Protein AF-A0A0F2LNP7-F1 (afdb_monomer_lite)

Organism: NCBI:txid1326980

Foldseek 3Di:
DDDKDKAFWDDDPNDTDAPLNVLVVVVVVCVVPVPPPADQQFKKWKWAPPPDPPTAIAIDGSVVSNVPPDDGDDDDMMMMRGDPDDDPVVVVVNVVHD

InterPro domains:
  IPR004551 Diphthine synthase [PTHR10882] (13-97)
  IPR014776 Tetrapyrrole methylase, subdomain 2 [G3DSA:3.30.950.10] (1-98)
  IPR035996 Tetrapyrrole methylase superfamily [SSF53790] (2-95)

Structure (mmCIF, N/CA/C/O backbone):
data_AF-A0A0F2LNP7-F1
#
_entry.id   AF-A0A0F2LNP7-F1
#
loop_
_atom_site.group_PDB
_atom_site.id
_atom_site.type_symbol
_atom_site.label_atom_id
_atom_site.label_alt_id
_atom_site.label_comp_id
_atom_site.label_asym_id
_atom_site.label_entity_id
_atom_site.label_seq_id
_atom_site.pdbx_PDB_ins_code
_atom_site.Cartn_x
_atom_site.Cartn_y
_atom_site.Cartn_z
_atom_site.occupancy
_atom_site.B_iso_or_equiv
_atom_site.auth_seq_id
_atom_site.auth_comp_id
_atom_site.auth_asym_id
_ato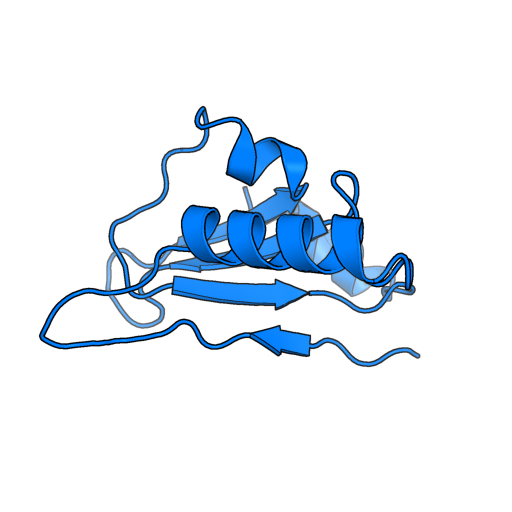m_site.auth_atom_id
_atom_site.pdbx_PDB_model_num
ATOM 1 N N . HIS A 1 1 ? 14.171 -11.614 -12.557 1.00 63.12 1 HIS A N 1
ATOM 2 C CA . HIS A 1 1 ? 12.914 -10.990 -12.101 1.00 63.12 1 HIS A CA 1
ATOM 3 C C . HIS A 1 1 ? 12.925 -10.969 -10.583 1.00 63.12 1 HIS A C 1
ATOM 5 O O . HIS A 1 1 ? 13.350 -11.958 -9.997 1.00 63.12 1 HIS A O 1
ATOM 11 N N . GLY A 1 2 ? 12.608 -9.833 -9.961 1.00 85.38 2 GLY A N 1
ATOM 12 C CA . GLY A 1 2 ? 12.407 -9.796 -8.509 1.00 85.38 2 GLY A CA 1
ATOM 13 C C . GLY A 1 2 ? 11.024 -10.347 -8.161 1.00 85.38 2 GLY A C 1
ATOM 14 O O . GLY A 1 2 ? 10.204 -10.535 -9.056 1.00 85.38 2 GLY A O 1
ATOM 15 N N . LEU A 1 3 ? 10.774 -10.613 -6.882 1.00 93.56 3 LEU A N 1
ATOM 16 C CA . LEU A 1 3 ? 9.457 -11.028 -6.399 1.00 93.56 3 LEU A CA 1
ATOM 17 C C . LEU A 1 3 ? 8.716 -9.817 -5.835 1.00 93.56 3 LEU A C 1
ATOM 19 O O . LEU A 1 3 ? 9.325 -8.967 -5.186 1.00 93.56 3 LEU A O 1
ATOM 23 N N . HIS A 1 4 ? 7.413 -9.749 -6.090 1.00 95.50 4 HIS A N 1
ATOM 24 C CA . HIS A 1 4 ? 6.536 -8.796 -5.418 1.00 95.50 4 HIS A CA 1
ATOM 25 C C . HIS A 1 4 ? 6.234 -9.300 -4.009 1.00 95.50 4 HIS A C 1
ATOM 27 O O . HIS A 1 4 ? 6.171 -10.508 -3.768 1.00 95.50 4 HIS A O 1
ATOM 33 N N . THR A 1 5 ? 5.994 -8.368 -3.097 1.00 96.75 5 THR A N 1
ATOM 34 C CA . THR A 1 5 ? 5.664 -8.676 -1.708 1.00 96.75 5 THR A CA 1
ATOM 35 C C . THR A 1 5 ? 4.238 -8.243 -1.427 1.00 96.75 5 THR A C 1
ATOM 37 O O . THR A 1 5 ? 3.904 -7.071 -1.588 1.00 96.75 5 THR A O 1
ATOM 40 N N . ILE A 1 6 ? 3.403 -9.179 -0.979 1.00 97.62 6 ILE A N 1
ATOM 41 C CA . ILE A 1 6 ? 2.082 -8.876 -0.425 1.00 97.62 6 ILE A CA 1
ATOM 42 C C . ILE A 1 6 ? 2.244 -8.637 1.074 1.00 97.62 6 ILE A C 1
ATOM 44 O O . ILE A 1 6 ? 2.830 -9.455 1.782 1.00 97.62 6 ILE A O 1
ATOM 48 N N . VAL A 1 7 ? 1.711 -7.518 1.551 1.00 97.38 7 VAL A N 1
ATOM 49 C CA . VAL A 1 7 ? 1.713 -7.117 2.955 1.00 97.38 7 VAL A CA 1
ATOM 50 C C . VAL A 1 7 ? 0.271 -7.115 3.450 1.00 97.38 7 VAL A C 1
ATOM 52 O O . VAL A 1 7 ? -0.534 -6.257 3.079 1.00 97.38 7 VAL A O 1
ATOM 55 N N . TYR A 1 8 ? -0.050 -8.098 4.289 1.00 96.81 8 TYR A N 1
ATOM 56 C CA . TYR A 1 8 ? -1.304 -8.129 5.035 1.00 96.81 8 TYR A CA 1
ATOM 57 C C . TYR A 1 8 ? -1.223 -7.171 6.221 1.00 96.81 8 TYR A C 1
ATOM 59 O O . TYR A 1 8 ? -0.189 -7.094 6.889 1.00 96.81 8 TYR A O 1
ATOM 67 N N . LEU A 1 9 ? -2.305 -6.431 6.459 1.00 96.81 9 LEU A N 1
ATOM 68 C CA . LEU A 1 9 ? -2.374 -5.426 7.516 1.00 96.81 9 LEU A CA 1
ATOM 69 C C . LEU A 1 9 ? -3.074 -5.982 8.756 1.00 96.81 9 LEU A C 1
ATOM 71 O O . LEU A 1 9 ? -3.925 -6.866 8.658 1.00 96.81 9 LEU A O 1
ATOM 75 N N . ASP A 1 10 ? -2.678 -5.472 9.920 1.00 93.62 10 ASP A N 1
ATOM 76 C CA . ASP A 1 10 ? -3.116 -6.005 11.208 1.00 93.62 10 ASP A CA 1
ATOM 77 C C . ASP A 1 10 ? -4.607 -5.748 11.475 1.00 93.62 10 ASP A C 1
ATOM 79 O O . ASP A 1 10 ? -5.175 -4.721 11.084 1.00 93.62 10 ASP A O 1
ATOM 83 N N . VAL A 1 11 ? -5.226 -6.684 12.192 1.00 92.38 11 VAL A N 1
ATOM 84 C CA . VAL A 1 11 ? -6.621 -6.619 12.627 1.00 92.38 11 VAL A CA 1
ATOM 85 C C . VAL A 1 11 ? -6.673 -6.997 14.096 1.00 92.38 11 VAL A C 1
ATOM 87 O O . VAL A 1 11 ? -6.391 -8.135 14.469 1.00 92.38 11 VAL A O 1
ATOM 90 N N . LYS A 1 12 ? -7.070 -6.048 14.944 1.00 91.69 12 LYS A N 1
ATOM 91 C CA . LYS A 1 12 ? -7.090 -6.235 16.393 1.00 91.69 12 LYS A CA 1
ATOM 92 C C . LYS A 1 12 ? -8.336 -5.634 17.021 1.00 91.69 12 LYS A C 1
ATOM 94 O O . LYS A 1 12 ? -8.560 -4.432 16.924 1.00 91.69 12 LYS A O 1
ATOM 99 N N . ASP A 1 13 ? -9.118 -6.462 17.712 1.00 89.81 13 ASP A N 1
ATOM 100 C CA . ASP A 1 13 ? -10.275 -6.042 18.519 1.00 89.81 13 ASP A CA 1
ATOM 101 C C . ASP A 1 13 ? -11.251 -5.113 17.761 1.00 89.81 13 ASP A C 1
ATOM 103 O O . ASP A 1 13 ? -11.713 -4.099 18.284 1.00 89.81 13 ASP A O 1
ATOM 107 N N . GLY A 1 14 ? -11.525 -5.424 16.488 1.00 84.88 14 GLY A N 1
ATOM 108 C CA . GLY A 1 14 ? -12.397 -4.622 15.618 1.00 84.88 14 GLY A CA 1
ATOM 109 C C . GLY A 1 14 ? -11.754 -3.354 15.041 1.00 84.88 14 GLY A C 1
ATOM 110 O O . GLY A 1 14 ? -12.414 -2.620 14.308 1.00 84.88 14 GLY A O 1
ATOM 111 N N . LYS A 1 15 ? -10.474 -3.096 15.331 1.00 89.75 15 LYS A N 1
ATOM 112 C CA . LYS A 1 15 ? -9.662 -2.068 14.673 1.00 89.75 15 LYS A CA 1
ATOM 113 C C . LYS A 1 15 ? -8.856 -2.695 13.546 1.00 89.75 15 LYS A C 1
ATOM 115 O O . LYS A 1 15 ? -8.228 -3.737 13.726 1.00 89.75 15 LYS A O 1
ATOM 120 N N . PHE A 1 16 ? -8.862 -2.031 12.403 1.00 94.94 16 PHE A N 1
ATOM 121 C CA . PHE A 1 16 ? -8.156 -2.456 11.205 1.00 94.94 16 PHE A CA 1
ATOM 122 C C . PHE A 1 16 ? -7.088 -1.423 10.900 1.00 94.94 16 PHE A C 1
ATOM 124 O O . PHE A 1 16 ? -7.399 -0.234 10.852 1.00 94.94 16 PHE A O 1
ATOM 131 N N . MET A 1 17 ? -5.858 -1.881 10.698 1.00 96.31 17 MET A N 1
ATOM 132 C CA . MET A 1 17 ? -4.785 -1.015 10.236 1.00 96.31 17 MET A CA 1
ATOM 133 C C . MET A 1 17 ? -5.068 -0.591 8.794 1.00 96.31 17 MET A C 1
ATOM 135 O O . MET A 1 17 ? -5.293 -1.438 7.923 1.00 96.31 17 MET A O 1
ATOM 139 N N . ASP A 1 18 ? -5.051 0.714 8.539 1.00 96.12 18 ASP A N 1
ATOM 140 C CA . ASP A 1 18 ? -5.148 1.233 7.180 1.00 96.12 18 ASP A CA 1
ATOM 141 C C . ASP A 1 18 ? -3.777 1.250 6.471 1.00 96.12 18 ASP A C 1
ATOM 143 O O . ASP A 1 18 ? -2.715 0.984 7.045 1.00 96.12 18 ASP A O 1
ATOM 147 N N . ALA A 1 19 ? -3.785 1.560 5.175 1.00 97.31 19 ALA A N 1
ATOM 148 C CA . ALA A 1 19 ? -2.571 1.515 4.365 1.00 97.31 19 ALA A CA 1
ATOM 149 C C . ALA A 1 19 ? -1.598 2.653 4.714 1.00 97.31 19 ALA A C 1
ATOM 151 O O . ALA A 1 19 ? -0.384 2.491 4.607 1.00 97.31 19 ALA A O 1
ATOM 152 N N . ARG A 1 20 ? -2.115 3.802 5.159 1.00 97.06 20 ARG A N 1
ATOM 153 C CA . ARG A 1 20 ? -1.319 4.961 5.564 1.00 97.06 20 ARG A CA 1
ATOM 154 C C . ARG A 1 20 ? -0.607 4.689 6.886 1.00 97.06 20 ARG A C 1
ATOM 156 O O . ARG A 1 20 ? 0.576 5.010 7.012 1.00 97.06 20 ARG A O 1
ATOM 163 N N . GLU A 1 21 ? -1.281 4.056 7.840 1.00 96.56 21 GLU A N 1
ATOM 164 C CA . GLU A 1 21 ? -0.677 3.570 9.082 1.00 96.56 21 GLU A CA 1
ATOM 165 C C . GLU A 1 21 ? 0.443 2.567 8.787 1.00 96.56 21 GLU A C 1
ATOM 167 O O . GLU A 1 21 ? 1.576 2.753 9.240 1.00 96.56 21 GLU A O 1
ATOM 172 N N . ALA A 1 22 ? 0.165 1.556 7.960 1.00 97.69 22 ALA A N 1
ATOM 173 C CA . ALA A 1 22 ? 1.140 0.537 7.582 1.00 97.69 22 ALA A CA 1
ATOM 174 C C . ALA A 1 22 ? 2.390 1.129 6.909 1.00 97.69 22 ALA A C 1
ATOM 176 O O . ALA A 1 22 ? 3.515 0.841 7.324 1.00 97.69 22 ALA A O 1
ATOM 177 N N . LEU A 1 23 ? 2.214 2.014 5.920 1.00 97.81 23 LEU A N 1
ATOM 178 C CA . LEU A 1 23 ? 3.332 2.695 5.259 1.00 97.81 23 LEU A CA 1
ATOM 179 C C . LEU A 1 23 ? 4.098 3.604 6.222 1.00 97.81 23 LEU A C 1
ATOM 181 O O . LEU A 1 23 ? 5.324 3.670 6.155 1.00 97.81 23 LEU A O 1
ATOM 185 N N . THR A 1 24 ? 3.415 4.257 7.165 1.00 97.62 24 THR A N 1
ATOM 186 C CA . THR A 1 24 ? 4.079 5.050 8.208 1.00 97.62 24 THR A CA 1
ATOM 187 C C . THR A 1 24 ? 4.982 4.171 9.076 1.00 97.62 24 THR A C 1
ATOM 189 O O . THR A 1 24 ? 6.101 4.573 9.404 1.00 97.62 24 THR A O 1
ATOM 192 N N . TYR A 1 25 ? 4.532 2.969 9.451 1.00 97.56 25 TYR A N 1
ATOM 193 C CA . TYR A 1 25 ? 5.361 2.022 10.199 1.00 97.56 25 TYR A CA 1
ATOM 194 C C . TYR A 1 25 ? 6.545 1.514 9.378 1.00 97.56 25 TYR A C 1
ATOM 196 O O . TYR A 1 25 ? 7.666 1.520 9.890 1.00 97.56 25 TYR A O 1
ATOM 204 N N . LEU A 1 26 ? 6.328 1.146 8.113 1.00 97.25 26 LEU A N 1
ATOM 205 C CA . LEU A 1 26 ? 7.398 0.711 7.214 1.00 97.25 26 LEU A CA 1
ATOM 206 C C . LEU A 1 26 ? 8.464 1.798 7.040 1.00 97.25 26 LEU A C 1
ATOM 208 O O . LEU A 1 26 ? 9.649 1.507 7.190 1.00 97.25 26 LEU A O 1
ATOM 212 N N . MET A 1 27 ? 8.066 3.059 6.845 1.00 97.88 27 MET A N 1
ATOM 213 C CA . MET A 1 27 ? 9.018 4.167 6.736 1.00 97.88 27 MET A CA 1
ATOM 214 C C . MET A 1 27 ? 9.817 4.386 8.023 1.00 97.88 27 MET A C 1
ATOM 216 O O . MET A 1 27 ? 11.031 4.561 7.973 1.00 97.88 27 MET A O 1
ATOM 220 N N . LYS A 1 28 ? 9.172 4.302 9.194 1.00 98.00 28 LYS A N 1
ATOM 221 C CA . LYS A 1 28 ? 9.870 4.381 10.490 1.00 98.00 28 LYS A CA 1
ATOM 222 C C . LYS A 1 28 ? 10.848 3.223 10.699 1.00 98.00 28 LYS A C 1
ATOM 224 O O . LYS A 1 28 ? 11.869 3.395 11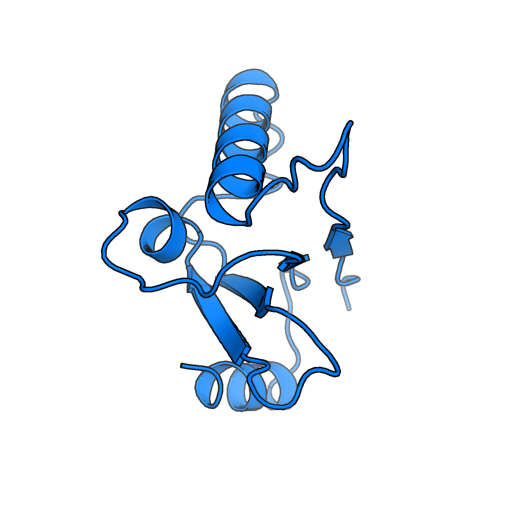.365 1.00 98.00 28 LYS A O 1
ATOM 229 N N . MET A 1 29 ? 10.525 2.028 10.203 1.00 97.50 29 MET A N 1
ATOM 230 C CA . MET A 1 29 ? 11.430 0.878 10.250 1.00 97.50 29 MET A CA 1
ATOM 231 C C . MET A 1 29 ? 12.621 1.086 9.318 1.00 97.50 29 MET A C 1
ATOM 233 O O . MET A 1 29 ? 13.750 0.845 9.739 1.00 97.50 29 MET A O 1
ATOM 237 N N . GLU A 1 30 ? 12.386 1.583 8.106 1.00 97.00 30 GLU A N 1
ATOM 238 C CA . GLU A 1 30 ? 13.443 1.916 7.154 1.00 97.00 30 GLU A CA 1
ATOM 239 C C . GLU A 1 30 ? 14.392 2.984 7.715 1.00 97.00 30 GLU A C 1
ATOM 241 O O . GLU A 1 30 ? 15.599 2.777 7.725 1.00 97.00 30 GLU A O 1
ATOM 246 N N . GLU A 1 31 ? 13.880 4.074 8.296 1.00 96.88 31 GLU A N 1
ATOM 247 C CA . GLU A 1 31 ? 14.709 5.127 8.912 1.00 96.88 31 GLU A CA 1
ATOM 248 C C . GLU A 1 31 ? 15.662 4.584 9.994 1.00 96.88 31 GLU A C 1
ATOM 250 O O . GLU A 1 31 ? 16.786 5.074 10.156 1.00 96.88 31 GLU A O 1
ATOM 255 N N . LYS A 1 32 ? 15.222 3.555 10.730 1.00 97.75 32 LYS A N 1
ATOM 256 C CA . LYS A 1 32 ? 16.017 2.890 11.770 1.00 97.75 32 LYS A CA 1
ATOM 257 C C . LYS A 1 32 ? 17.008 1.878 11.201 1.00 97.75 32 LYS A C 1
ATOM 259 O O . LYS A 1 32 ? 18.128 1.803 11.699 1.00 97.75 32 LYS A O 1
ATOM 264 N N . ARG A 1 33 ? 16.589 1.074 10.219 1.00 97.44 33 ARG A N 1
ATOM 265 C CA . ARG A 1 33 ? 17.371 -0.058 9.694 1.00 97.44 33 ARG A CA 1
ATOM 266 C C . ARG A 1 33 ? 18.328 0.343 8.573 1.00 97.44 33 ARG A C 1
ATOM 268 O O . ARG A 1 33 ? 19.406 -0.233 8.493 1.00 97.44 33 ARG A O 1
ATOM 275 N N . LYS A 1 34 ? 17.974 1.354 7.773 1.00 95.94 34 LYS A N 1
ATOM 276 C CA . LYS A 1 34 ? 18.754 1.880 6.639 1.00 95.94 34 LYS A CA 1
ATOM 277 C C . LYS A 1 34 ? 19.183 0.782 5.664 1.00 95.94 34 LYS A C 1
ATOM 279 O O . LYS A 1 34 ? 20.324 0.745 5.207 1.00 95.94 34 LYS A O 1
ATOM 284 N N . GLU A 1 35 ? 18.261 -0.129 5.381 1.00 95.69 35 GLU A N 1
ATOM 285 C CA . GLU A 1 35 ? 18.483 -1.271 4.491 1.00 95.69 35 GLU A CA 1
ATOM 286 C C . GLU A 1 35 ? 18.114 -0.942 3.034 1.00 95.69 35 GLU A C 1
ATOM 288 O O . GLU A 1 35 ? 18.381 -1.737 2.137 1.00 95.69 35 GLU A O 1
ATOM 293 N N . ASN A 1 36 ? 17.561 0.252 2.790 1.00 92.62 36 ASN A N 1
ATOM 294 C CA . ASN A 1 36 ? 17.077 0.755 1.508 1.00 92.62 36 ASN A CA 1
ATOM 295 C C . ASN A 1 36 ? 16.055 -0.190 0.856 1.00 92.62 36 ASN A C 1
ATOM 297 O O . ASN A 1 36 ? 16.079 -0.423 -0.356 1.00 92.62 36 ASN A O 1
ATOM 301 N N . VAL A 1 37 ? 15.154 -0.758 1.663 1.00 92.81 37 VAL A N 1
ATOM 302 C CA . VAL A 1 37 ? 14.159 -1.729 1.194 1.00 92.81 37 VAL A CA 1
ATOM 303 C C . VAL A 1 37 ? 12.963 -1.017 0.568 1.00 92.81 37 VAL A C 1
ATOM 305 O O . VAL A 1 37 ? 12.494 -1.458 -0.480 1.00 92.81 37 VAL A O 1
ATOM 308 N N . ILE A 1 38 ? 12.517 0.096 1.157 1.00 95.50 38 ILE A N 1
ATOM 309 C CA . ILE A 1 38 ? 11.395 0.910 0.668 1.00 95.50 38 ILE A CA 1
ATOM 310 C C . ILE A 1 38 ? 11.685 2.406 0.838 1.00 95.50 38 ILE A C 1
ATOM 312 O O . ILE A 1 38 ? 12.219 2.818 1.860 1.00 95.50 38 ILE A O 1
ATOM 316 N N . SER A 1 39 ? 11.331 3.235 -0.141 1.00 96.94 39 SER A N 1
ATOM 317 C CA . SER A 1 39 ? 11.472 4.694 -0.074 1.00 96.94 39 SER A CA 1
ATOM 318 C C . SER A 1 39 ? 10.155 5.420 -0.349 1.00 96.94 39 SER A C 1
ATOM 320 O O . SER A 1 39 ? 9.148 4.822 -0.723 1.00 96.94 39 SER A O 1
ATOM 322 N N . ARG A 1 40 ? 10.159 6.745 -0.162 1.00 97.31 40 ARG A N 1
ATOM 323 C CA . ARG A 1 40 ? 8.995 7.602 -0.436 1.00 97.31 40 ARG A CA 1
ATOM 324 C C . ARG A 1 40 ? 8.627 7.636 -1.923 1.00 97.31 40 ARG A C 1
ATOM 326 O O . ARG A 1 40 ? 7.476 7.890 -2.260 1.00 97.31 40 ARG A O 1
ATOM 333 N N . GLU A 1 41 ? 9.597 7.386 -2.788 1.00 96.81 41 GLU A N 1
ATOM 334 C CA . GLU A 1 41 ? 9.492 7.405 -4.246 1.00 96.81 41 GLU A CA 1
ATOM 335 C C . GLU A 1 41 ? 9.034 6.057 -4.815 1.00 96.81 41 GLU A C 1
ATOM 337 O O . GLU A 1 41 ? 8.619 5.995 -5.972 1.00 96.81 41 GLU A O 1
ATOM 342 N N . ASP A 1 42 ? 9.087 4.987 -4.017 1.00 96.75 42 ASP A N 1
ATOM 343 C CA . ASP A 1 42 ? 8.645 3.667 -4.451 1.00 96.75 42 ASP A CA 1
ATOM 344 C C . ASP A 1 42 ? 7.129 3.652 -4.682 1.00 96.75 42 ASP A C 1
ATOM 346 O O . ASP A 1 42 ? 6.345 4.197 -3.901 1.00 96.75 42 ASP A O 1
ATOM 350 N N . VAL A 1 43 ? 6.711 3.015 -5.777 1.00 96.81 43 VAL A N 1
ATOM 351 C CA . VAL A 1 43 ? 5.296 2.792 -6.088 1.00 96.81 43 VAL A CA 1
ATOM 352 C C . VAL A 1 43 ? 4.787 1.616 -5.268 1.00 96.81 43 VAL A C 1
ATOM 354 O O . VAL A 1 43 ? 5.404 0.554 -5.243 1.00 96.81 43 VAL A O 1
ATOM 357 N N . VAL A 1 44 ? 3.628 1.786 -4.644 1.00 97.94 44 VAL A N 1
ATOM 358 C CA . VAL A 1 44 ? 2.892 0.737 -3.940 1.00 97.94 44 VAL A CA 1
ATOM 359 C C . VAL A 1 44 ? 1.492 0.610 -4.520 1.00 97.94 44 VAL A C 1
ATOM 361 O O . VAL A 1 44 ? 0.893 1.594 -4.959 1.00 97.94 44 VAL A O 1
ATOM 364 N N . VAL A 1 45 ? 0.961 -0.610 -4.511 1.00 98.25 45 VAL A N 1
ATOM 365 C CA . VAL A 1 45 ? -0.446 -0.861 -4.834 1.00 98.25 45 VAL A CA 1
ATOM 366 C C . VAL A 1 45 ? -1.211 -1.016 -3.534 1.00 98.25 45 VAL A C 1
ATOM 368 O O . VAL A 1 45 ? -0.829 -1.820 -2.685 1.00 98.25 45 VAL A O 1
ATOM 371 N N . VAL A 1 46 ? -2.295 -0.265 -3.383 1.00 98.25 46 VAL A N 1
ATOM 372 C CA . VAL A 1 46 ? -3.191 -0.356 -2.231 1.00 98.25 46 VAL A CA 1
ATOM 373 C C . VAL A 1 46 ? -4.514 -0.942 -2.701 1.00 98.25 46 VAL A C 1
ATOM 375 O O . VAL A 1 46 ? -5.257 -0.303 -3.448 1.00 98.25 46 VAL A O 1
ATOM 378 N N . GLY A 1 47 ? -4.794 -2.169 -2.266 1.00 97.94 47 GLY A N 1
ATOM 379 C CA . GLY A 1 47 ? -6.092 -2.811 -2.444 1.00 97.94 47 GLY A CA 1
ATOM 380 C C . GLY A 1 47 ? -6.996 -2.486 -1.262 1.00 97.94 47 GLY A C 1
ATOM 381 O O . GLY A 1 47 ? -6.582 -2.639 -0.115 1.00 97.94 47 GLY A O 1
ATOM 382 N N . GLN A 1 48 ? -8.215 -2.033 -1.532 1.00 97.50 48 GLN A N 1
ATOM 383 C CA . GLN A 1 48 ? -9.160 -1.538 -0.536 1.00 97.50 48 GLN A CA 1
ATOM 384 C C . GLN A 1 48 ? -10.468 -2.311 -0.667 1.00 97.50 48 GLN A C 1
ATOM 386 O O . GLN A 1 48 ? -11.082 -2.286 -1.733 1.00 97.50 48 GLN A O 1
ATOM 391 N N . ARG A 1 49 ? -10.881 -2.996 0.409 1.00 96.06 49 ARG A N 1
ATOM 392 C CA . ARG A 1 49 ? -12.111 -3.808 0.478 1.00 96.06 49 ARG A CA 1
ATOM 393 C C . ARG A 1 49 ? -12.284 -4.756 -0.713 1.00 96.06 49 ARG A C 1
ATOM 395 O O . ARG A 1 49 ? -13.356 -4.831 -1.303 1.00 96.06 49 ARG A O 1
ATOM 402 N N . LEU A 1 50 ? -11.205 -5.444 -1.084 1.00 95.06 50 LEU A N 1
ATOM 403 C CA . LEU A 1 50 ? -11.207 -6.372 -2.217 1.00 95.06 50 LEU A CA 1
ATOM 404 C C . LEU A 1 50 ? -12.330 -7.406 -2.070 1.00 95.06 50 LEU A C 1
ATOM 406 O O . LEU A 1 50 ? -12.455 -8.033 -1.016 1.00 95.06 50 LEU A O 1
ATOM 410 N N . GLY A 1 51 ? -13.119 -7.582 -3.130 1.00 94.44 51 GLY A N 1
ATOM 411 C CA . GLY A 1 51 ? -14.287 -8.464 -3.149 1.00 94.44 51 GLY A CA 1
ATOM 412 C C . GLY A 1 51 ? -15.594 -7.838 -2.643 1.00 94.44 51 GLY A C 1
ATOM 413 O O . GLY A 1 51 ? -16.603 -8.540 -2.601 1.00 94.44 51 GLY A O 1
ATOM 414 N N . CYS A 1 52 ? -15.605 -6.557 -2.264 1.00 95.25 52 CYS A N 1
ATOM 415 C CA . CYS A 1 52 ? -16.828 -5.793 -1.994 1.00 95.25 52 CYS A CA 1
ATOM 416 C C . CYS A 1 52 ? -17.285 -5.014 -3.240 1.00 95.25 52 CYS A C 1
ATOM 418 O O . CYS A 1 52 ? -16.469 -4.674 -4.092 1.00 95.25 52 CYS A O 1
ATOM 420 N N . ASP A 1 53 ? -18.575 -4.663 -3.314 1.00 95.62 53 ASP A N 1
ATOM 421 C CA . ASP A 1 53 ? -19.151 -3.882 -4.431 1.00 95.62 53 ASP A CA 1
ATOM 422 C C . ASP A 1 53 ? -18.459 -2.528 -4.644 1.00 95.62 53 ASP A C 1
ATOM 424 O O . ASP A 1 53 ? -18.488 -1.950 -5.729 1.00 95.62 53 ASP A O 1
ATOM 428 N N . ASP A 1 54 ? -17.853 -2.006 -3.585 1.00 94.69 54 ASP A N 1
ATOM 429 C CA . ASP A 1 54 ? -17.170 -0.729 -3.549 1.00 94.69 54 ASP A CA 1
ATOM 430 C C . ASP A 1 54 ? -15.645 -0.891 -3.397 1.00 94.69 54 ASP A C 1
ATOM 432 O O . ASP A 1 54 ? -14.962 -0.007 -2.867 1.00 94.69 54 ASP A O 1
ATOM 436 N N . GLU A 1 55 ? -15.091 -2.017 -3.855 1.00 96.31 55 GLU A N 1
ATOM 437 C CA . GLU A 1 55 ? -13.647 -2.241 -3.900 1.00 96.31 55 GLU A CA 1
ATOM 438 C C . GLU A 1 55 ? -12.911 -1.150 -4.692 1.00 96.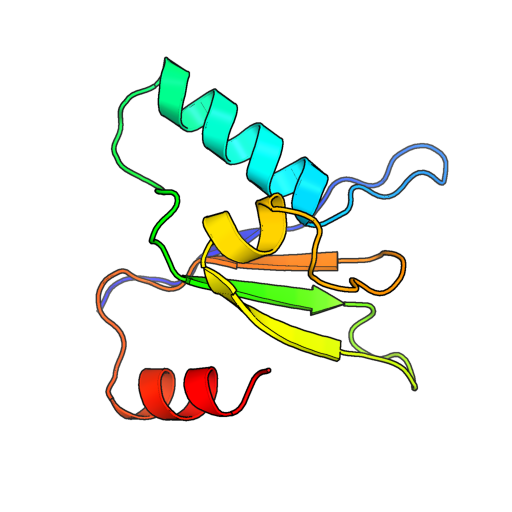31 55 GLU A C 1
ATOM 440 O O . GLU A 1 55 ? -13.421 -0.578 -5.659 1.00 96.31 55 GLU A O 1
ATOM 445 N N . LYS A 1 56 ? -11.678 -0.847 -4.278 1.00 97.00 56 LYS A N 1
ATOM 446 C CA . LYS A 1 56 ? -10.790 0.069 -5.005 1.00 97.00 56 LYS A CA 1
ATOM 447 C C . LYS A 1 56 ? -9.366 -0.456 -5.009 1.00 97.00 56 LYS A C 1
ATOM 449 O O . LYS A 1 56 ? -8.868 -0.922 -3.986 1.00 97.00 56 LYS A O 1
ATOM 454 N N . VAL A 1 57 ? -8.681 -0.308 -6.137 1.00 97.50 57 VAL A N 1
ATOM 455 C CA . VAL A 1 57 ? -7.256 -0.625 -6.267 1.00 97.50 57 VAL A CA 1
ATOM 456 C C . VAL A 1 57 ? -6.551 0.566 -6.883 1.00 97.50 57 VAL A C 1
ATOM 458 O O . VAL A 1 57 ? -6.907 0.999 -7.975 1.00 97.50 57 VAL A O 1
ATOM 461 N N . ILE A 1 58 ? -5.548 1.087 -6.183 1.00 97.12 58 ILE A N 1
ATOM 462 C CA . ILE A 1 58 ? -4.798 2.266 -6.621 1.00 97.12 58 ILE A CA 1
ATOM 463 C C . ILE A 1 58 ? -3.302 1.971 -6.616 1.00 97.12 58 ILE A C 1
ATOM 465 O O . ILE A 1 58 ? -2.824 1.237 -5.751 1.00 97.12 58 ILE A O 1
ATOM 469 N N . ALA A 1 59 ? -2.562 2.566 -7.550 1.00 97.75 59 ALA A N 1
ATOM 470 C CA . ALA A 1 59 ? -1.104 2.541 -7.564 1.00 97.75 59 ALA A CA 1
ATOM 471 C C . ALA A 1 59 ? -0.576 3.969 -7.405 1.00 97.75 59 ALA A C 1
ATOM 473 O O . ALA A 1 59 ? -0.845 4.837 -8.234 1.00 97.75 59 ALA A O 1
ATOM 474 N N . LYS A 1 60 ? 0.154 4.226 -6.320 1.00 97.19 60 LYS A N 1
ATOM 475 C CA . LYS A 1 60 ? 0.685 5.555 -5.981 1.00 97.19 60 LYS A CA 1
ATOM 476 C C . LYS A 1 60 ? 2.071 5.431 -5.372 1.00 97.19 60 LYS A C 1
ATOM 478 O O . LYS A 1 60 ? 2.448 4.351 -4.918 1.00 97.19 60 LYS A O 1
ATOM 483 N N . THR A 1 61 ? 2.830 6.522 -5.338 1.00 97.25 61 THR A N 1
ATOM 484 C CA . THR A 1 61 ? 4.075 6.516 -4.564 1.00 97.25 61 THR A CA 1
ATOM 485 C C . THR A 1 61 ? 3.759 6.442 -3.071 1.00 97.25 61 THR A C 1
ATOM 487 O O . THR A 1 61 ? 2.701 6.898 -2.627 1.00 97.25 61 THR A O 1
ATOM 490 N N . VAL A 1 62 ? 4.675 5.894 -2.269 1.00 97.88 62 VAL A N 1
ATOM 491 C CA . VAL A 1 62 ? 4.544 5.902 -0.802 1.00 97.88 62 VAL A CA 1
ATOM 492 C C . VAL A 1 62 ? 4.302 7.325 -0.293 1.00 97.88 62 VAL A C 1
ATOM 494 O O . VAL A 1 62 ? 3.461 7.536 0.580 1.00 97.88 62 VAL A O 1
ATOM 497 N N . LYS A 1 63 ? 4.991 8.314 -0.872 1.00 97.88 63 LYS A N 1
ATOM 498 C CA . LYS A 1 63 ? 4.795 9.734 -0.578 1.00 97.88 63 LYS A CA 1
ATOM 499 C C . LYS A 1 63 ? 3.340 10.166 -0.765 1.00 97.88 63 LYS A C 1
ATOM 501 O O . LYS A 1 63 ? 2.767 10.702 0.178 1.00 97.88 63 LYS A O 1
ATOM 506 N N . ASP A 1 64 ? 2.741 9.895 -1.922 1.00 96.44 64 ASP A N 1
ATOM 507 C CA . ASP A 1 64 ? 1.370 10.326 -2.232 1.00 96.44 64 ASP A CA 1
ATOM 508 C C . ASP A 1 64 ? 0.347 9.735 -1.249 1.00 96.44 64 ASP A C 1
ATOM 510 O O . ASP A 1 64 ? -0.579 10.419 -0.810 1.00 96.44 64 ASP A O 1
ATOM 514 N N . VAL A 1 65 ? 0.522 8.465 -0.858 1.00 96.94 65 VAL A N 1
ATOM 515 C CA . VAL A 1 65 ? -0.371 7.815 0.117 1.00 96.94 65 VAL A CA 1
ATOM 516 C C . VAL A 1 65 ? -0.248 8.479 1.496 1.00 96.94 65 VAL A C 1
ATOM 518 O O . VAL A 1 65 ? -1.256 8.690 2.184 1.00 96.94 65 VAL A O 1
ATOM 521 N N . LEU A 1 66 ? 0.977 8.836 1.897 1.00 97.00 66 LEU A N 1
ATOM 522 C CA . LEU A 1 66 ? 1.276 9.449 3.193 1.00 97.00 66 LEU A CA 1
ATOM 523 C C . LEU A 1 66 ? 0.887 10.931 3.289 1.00 97.00 66 LEU A C 1
ATOM 525 O O . LEU A 1 66 ? 0.550 11.377 4.382 1.00 97.00 66 LEU A O 1
ATOM 529 N N . GLU A 1 67 ? 0.902 11.690 2.191 1.00 93.62 67 GLU A N 1
ATOM 530 C CA . GLU A 1 67 ? 0.582 13.130 2.188 1.00 93.62 67 GLU A CA 1
ATOM 531 C C . GLU A 1 67 ? -0.881 13.449 2.534 1.00 93.62 67 GLU A C 1
ATOM 533 O O . GLU A 1 67 ? -1.207 14.595 2.827 1.00 93.62 67 GLU A O 1
ATOM 538 N N . GLY A 1 68 ? -1.764 12.447 2.567 1.00 80.19 68 GLY A N 1
ATOM 539 C CA . GLY A 1 68 ? -3.111 12.592 3.130 1.00 80.19 68 GLY A CA 1
ATOM 540 C C . GLY A 1 68 ? -4.164 13.153 2.173 1.00 80.19 68 GLY A C 1
ATOM 541 O O . GLY A 1 68 ? -5.345 13.061 2.479 1.00 80.19 68 GLY A O 1
ATOM 542 N N . ASN A 1 69 ? -3.765 13.643 0.998 1.00 87.44 69 ASN A N 1
ATOM 543 C CA . ASN A 1 69 ? -4.681 14.160 -0.031 1.00 87.44 69 ASN A CA 1
ATOM 544 C C . ASN A 1 69 ? -5.406 13.055 -0.821 1.00 87.44 69 ASN A C 1
ATOM 546 O O . ASN A 1 69 ? -6.226 13.339 -1.690 1.00 87.44 69 ASN A O 1
ATOM 550 N N . LEU A 1 70 ? -5.050 11.798 -0.564 1.00 89.81 70 LEU A N 1
ATOM 551 C CA . LEU A 1 70 ? -5.619 10.629 -1.213 1.00 89.81 70 LEU A CA 1
ATOM 552 C C . LEU A 1 70 ? -6.757 10.063 -0.360 1.00 89.81 70 LEU A C 1
ATOM 554 O O . LEU A 1 70 ? -6.521 9.592 0.762 1.00 89.81 70 LEU A O 1
ATOM 558 N N . ASP A 1 71 ? -7.963 10.080 -0.925 1.00 90.31 71 ASP A N 1
ATOM 559 C CA . ASP A 1 71 ? -9.164 9.510 -0.320 1.00 90.31 71 ASP A CA 1
ATOM 560 C C . ASP A 1 71 ? -9.115 7.981 -0.378 1.00 90.31 71 ASP A C 1
ATOM 562 O O . ASP A 1 71 ? -9.506 7.345 -1.363 1.00 90.31 71 ASP A O 1
ATOM 566 N N . LEU A 1 72 ? -8.617 7.386 0.704 1.00 94.12 72 LEU A N 1
ATOM 567 C CA . LEU A 1 72 ? -8.705 5.951 0.927 1.00 94.12 72 LEU A CA 1
ATOM 568 C C . LEU A 1 72 ? -10.090 5.612 1.483 1.00 94.12 72 LEU A C 1
ATOM 570 O O . LEU A 1 72 ? -10.580 6.256 2.412 1.00 94.12 72 LEU A O 1
ATOM 574 N N . SER A 1 73 ? -10.710 4.583 0.917 1.00 94.69 73 SER A N 1
ATOM 575 C CA . SER A 1 73 ? -11.878 3.928 1.490 1.00 94.69 73 SER A CA 1
ATOM 576 C C . SER A 1 73 ? -11.568 3.425 2.910 1.00 94.69 73 SER A C 1
ATOM 578 O O . SER A 1 73 ? -10.407 3.313 3.304 1.00 94.69 73 SER A O 1
ATOM 580 N N . PRO A 1 74 ? -12.594 3.107 3.712 1.00 94.62 74 PRO A N 1
ATOM 581 C CA . PRO A 1 74 ? -12.380 2.420 4.976 1.00 94.62 74 PRO A CA 1
ATOM 582 C C . PRO A 1 74 ? -11.714 1.042 4.770 1.00 94.62 74 PRO A C 1
ATOM 584 O O . PRO A 1 74 ? -11.952 0.407 3.737 1.00 94.62 74 PRO A O 1
ATOM 587 N N . PRO A 1 75 ? -10.951 0.540 5.760 1.00 94.94 75 PRO A N 1
ATOM 588 C CA . PRO A 1 75 ? -10.397 -0.817 5.757 1.00 94.94 75 PRO A CA 1
ATOM 589 C C . PRO A 1 75 ? -11.459 -1.924 5.543 1.00 94.94 75 PRO A C 1
ATOM 591 O O . PRO A 1 75 ? -12.652 -1.677 5.739 1.00 94.94 75 PRO A O 1
ATOM 594 N N . PRO A 1 76 ? -11.058 -3.171 5.213 1.00 95.56 76 PRO A N 1
ATOM 595 C CA . PRO A 1 76 ? -9.688 -3.695 5.209 1.00 95.56 76 PRO A CA 1
ATOM 596 C C . PRO A 1 76 ? -8.879 -3.279 3.980 1.00 95.56 76 PRO A C 1
ATOM 598 O O . PRO A 1 76 ? -9.406 -3.225 2.867 1.00 95.56 76 PRO A O 1
ATOM 601 N N . HIS A 1 77 ? -7.581 -3.045 4.181 1.00 97.56 77 HIS A N 1
ATOM 602 C CA . HIS A 1 77 ? -6.626 -2.796 3.102 1.00 97.56 77 HIS A CA 1
ATOM 603 C C . HIS A 1 77 ? -5.561 -3.892 3.027 1.00 97.56 77 HIS A C 1
ATOM 605 O O . HIS A 1 77 ? -5.228 -4.528 4.027 1.00 97.56 77 HIS A O 1
ATOM 611 N N . ILE A 1 78 ? -4.987 -4.061 1.838 1.00 97.81 78 ILE A N 1
ATOM 612 C CA . ILE A 1 78 ? -3.727 -4.773 1.615 1.00 97.81 78 ILE A CA 1
ATOM 613 C C . ILE A 1 78 ? -2.766 -3.869 0.847 1.00 97.81 78 ILE A C 1
ATOM 615 O O . ILE A 1 78 ? -3.198 -3.001 0.083 1.00 97.81 78 ILE A O 1
ATOM 619 N N . ILE A 1 79 ? -1.465 -4.094 1.015 1.00 98.31 79 ILE A N 1
ATOM 620 C CA . ILE A 1 79 ? -0.435 -3.402 0.237 1.00 98.31 79 ILE A CA 1
ATOM 621 C C . ILE A 1 79 ? 0.339 -4.430 -0.578 1.00 98.31 79 ILE A C 1
ATOM 623 O O . ILE A 1 79 ? 0.725 -5.477 -0.064 1.00 98.31 79 ILE A O 1
ATOM 627 N N . ILE A 1 80 ? 0.604 -4.120 -1.842 1.00 98.19 80 ILE A N 1
ATOM 628 C CA . ILE A 1 80 ? 1.578 -4.842 -2.656 1.00 98.19 80 ILE A CA 1
ATOM 629 C C . ILE A 1 80 ? 2.752 -3.904 -2.900 1.00 98.19 80 ILE A C 1
ATOM 631 O O . ILE A 1 80 ? 2.576 -2.796 -3.411 1.00 98.19 80 ILE A O 1
ATOM 635 N N . ILE A 1 81 ? 3.948 -4.363 -2.543 1.00 97.25 81 ILE A N 1
ATOM 636 C CA . ILE A 1 81 ? 5.211 -3.712 -2.886 1.00 97.25 81 ILE A CA 1
ATOM 637 C C . ILE A 1 81 ? 5.749 -4.438 -4.120 1.00 97.25 81 ILE A C 1
ATOM 639 O O . ILE A 1 81 ? 6.148 -5.607 -4.016 1.00 97.25 81 ILE A O 1
ATOM 643 N N . PRO A 1 82 ? 5.727 -3.807 -5.304 1.00 96.31 82 PRO A N 1
ATOM 644 C CA . PRO A 1 82 ? 6.222 -4.441 -6.507 1.00 96.31 82 PRO A CA 1
ATOM 645 C C . PRO A 1 82 ? 7.741 -4.657 -6.447 1.00 96.31 82 PRO A C 1
ATOM 647 O O . PRO A 1 82 ? 8.468 -3.931 -5.769 1.00 96.31 82 PRO A O 1
ATOM 650 N N . ALA A 1 83 ? 8.242 -5.647 -7.188 1.00 94.81 83 ALA A N 1
ATOM 651 C CA . ALA A 1 83 ? 9.674 -5.805 -7.387 1.00 94.81 83 ALA A CA 1
ATOM 652 C C . ALA A 1 83 ? 10.280 -4.553 -8.045 1.00 94.81 83 ALA A C 1
ATOM 654 O O . ALA A 1 83 ? 9.641 -3.909 -8.875 1.00 94.81 83 ALA A O 1
ATOM 655 N N . ARG A 1 84 ? 11.558 -4.268 -7.755 1.00 90.19 84 ARG A N 1
ATOM 656 C CA . ARG A 1 84 ? 12.301 -3.138 -8.353 1.00 90.19 84 ARG A CA 1
ATOM 657 C C . ARG A 1 84 ? 12.269 -3.137 -9.888 1.00 90.19 84 ARG A C 1
ATOM 659 O O . ARG A 1 84 ? 12.254 -2.079 -10.502 1.00 90.19 84 ARG A O 1
ATOM 666 N N . ASN A 1 85 ? 12.264 -4.326 -10.491 1.00 91.69 85 ASN A N 1
ATOM 667 C CA . ASN A 1 85 ? 12.241 -4.514 -11.938 1.00 91.69 85 ASN A CA 1
ATOM 668 C C . ASN A 1 85 ? 10.882 -5.072 -12.361 1.00 91.69 85 ASN A C 1
ATOM 670 O O . ASN A 1 85 ? 10.654 -6.277 -12.224 1.00 91.69 85 ASN A O 1
ATOM 674 N N . LEU A 1 86 ? 10.025 -4.197 -12.886 1.00 92.75 86 LEU A N 1
ATOM 675 C CA . LEU A 1 86 ? 8.731 -4.551 -13.461 1.00 92.75 86 LEU A CA 1
ATOM 676 C C . LEU A 1 86 ? 8.864 -4.885 -14.944 1.00 92.75 86 LEU A C 1
ATOM 678 O O . LEU A 1 86 ? 9.625 -4.255 -15.681 1.00 92.75 86 LEU A O 1
ATOM 682 N N . HIS A 1 87 ? 8.093 -5.865 -15.393 1.00 92.88 87 HIS A N 1
ATOM 683 C CA . HIS A 1 87 ? 7.874 -6.089 -16.808 1.00 92.88 87 HIS A CA 1
ATOM 684 C C . HIS A 1 87 ? 7.089 -4.912 -17.405 1.00 92.88 87 HIS A C 1
ATOM 686 O O . HIS A 1 87 ? 6.253 -4.306 -16.737 1.00 92.88 87 HIS A O 1
ATOM 692 N N . TYR A 1 88 ? 7.314 -4.605 -18.685 1.00 92.69 88 TYR A N 1
ATOM 693 C CA . TYR A 1 88 ? 6.641 -3.491 -19.368 1.00 92.69 88 TYR A CA 1
ATOM 694 C C . TYR A 1 88 ? 5.112 -3.538 -19.203 1.00 92.69 88 TYR A C 1
ATOM 696 O O . TYR A 1 88 ? 4.491 -2.544 -18.843 1.00 92.69 88 TYR A O 1
ATOM 704 N N . MET A 1 89 ? 4.521 -4.724 -19.368 1.00 93.69 89 MET A N 1
ATOM 705 C CA . MET A 1 89 ? 3.078 -4.923 -19.187 1.00 93.69 89 MET A CA 1
ATOM 706 C C . MET A 1 89 ? 2.591 -4.624 -17.762 1.00 93.69 89 MET A C 1
ATOM 708 O O . MET A 1 89 ? 1.472 -4.151 -17.598 1.00 93.69 89 MET A O 1
ATOM 712 N N . GLU A 1 90 ? 3.409 -4.872 -16.735 1.00 93.44 90 GLU A N 1
ATOM 713 C CA . GLU A 1 90 ? 3.054 -4.543 -15.349 1.00 93.44 90 GLU A CA 1
ATOM 714 C C . GLU A 1 90 ? 3.066 -3.029 -15.136 1.00 93.44 90 GLU A C 1
ATOM 716 O O . GLU A 1 90 ? 2.165 -2.492 -14.501 1.00 93.44 90 GLU A O 1
ATOM 721 N N . VAL A 1 91 ? 4.041 -2.324 -15.720 1.00 94.12 91 VAL A N 1
ATOM 722 C CA . VAL A 1 91 ? 4.098 -0.855 -15.678 1.00 94.12 91 VAL A CA 1
ATOM 723 C C . VAL A 1 91 ? 2.864 -0.241 -16.337 1.00 94.12 91 VAL A C 1
ATOM 725 O O . VAL A 1 91 ? 2.269 0.676 -15.773 1.00 94.12 91 VAL A O 1
ATOM 728 N N . GLU A 1 92 ? 2.454 -0.747 -17.502 1.00 95.38 92 GLU A N 1
ATOM 729 C CA . GLU A 1 92 ? 1.235 -0.277 -18.170 1.00 95.38 92 GLU A C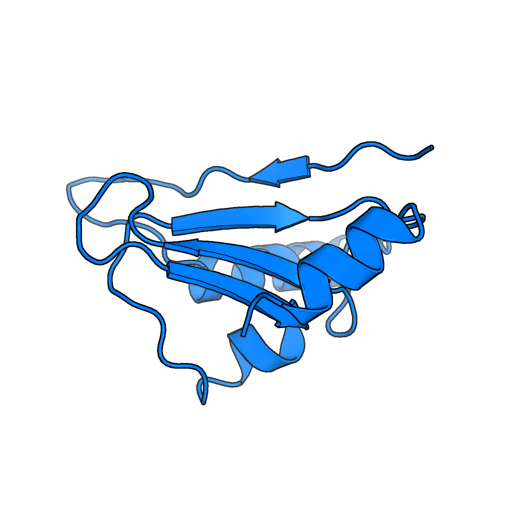A 1
ATOM 730 C C . GLU A 1 92 ? -0.022 -0.580 -17.344 1.00 95.38 92 GLU A C 1
ATOM 732 O O . GLU A 1 92 ? -0.877 0.292 -17.206 1.00 95.38 92 GLU A O 1
ATOM 737 N N . ALA A 1 93 ? -0.105 -1.755 -16.712 1.00 94.00 93 ALA A N 1
ATOM 738 C CA . ALA A 1 93 ? -1.214 -2.086 -15.819 1.00 94.00 93 ALA A CA 1
ATOM 739 C C . ALA A 1 93 ? -1.295 -1.140 -14.607 1.00 94.00 93 ALA A C 1
ATOM 741 O O . ALA A 1 93 ? -2.380 -0.669 -14.272 1.00 94.00 93 ALA A O 1
ATOM 742 N N . LEU A 1 94 ? -0.160 -0.807 -13.976 1.00 94.75 94 LEU A N 1
ATOM 743 C CA . LEU A 1 94 ? -0.128 0.115 -12.834 1.00 94.75 94 LEU A CA 1
ATOM 744 C C . LEU A 1 94 ? -0.624 1.518 -13.200 1.00 94.75 94 LEU A C 1
ATOM 746 O O . LEU A 1 94 ? -1.306 2.143 -12.394 1.00 94.75 94 LEU A O 1
ATOM 750 N N . LYS A 1 95 ? -0.340 2.008 -14.413 1.00 93.38 95 LYS A N 1
ATOM 751 C CA . LYS A 1 95 ? -0.813 3.325 -14.880 1.00 93.38 95 LYS A CA 1
ATOM 752 C C . LYS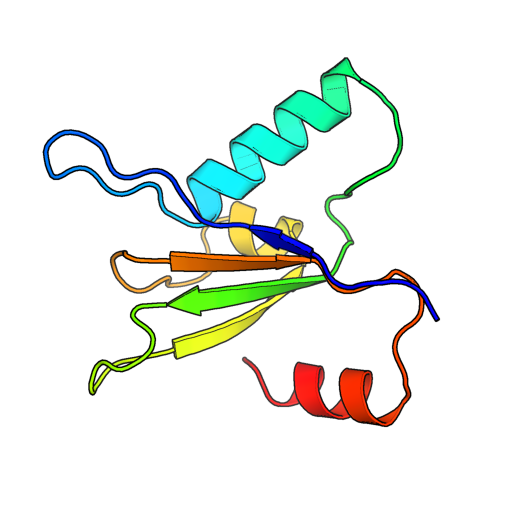 A 1 95 ? -2.335 3.414 -14.997 1.00 93.38 95 LYS A C 1
ATOM 754 O O . LYS A 1 95 ? -2.879 4.514 -14.954 1.00 93.38 95 LYS A O 1
ATOM 759 N N . CYS A 1 96 ? -3.020 2.284 -15.157 1.00 93.56 96 CYS A N 1
ATOM 760 C CA . CYS A 1 96 ? -4.479 2.243 -15.205 1.00 93.56 96 CYS A CA 1
ATOM 761 C C . CYS A 1 96 ? -5.124 2.361 -13.812 1.00 93.56 96 CYS A C 1
ATOM 763 O O . CYS A 1 96 ? -6.314 2.668 -13.727 1.00 93.56 96 CYS A O 1
ATOM 765 N N . LEU A 1 97 ? -4.363 2.155 -12.730 1.00 91.06 97 LEU A N 1
ATOM 766 C CA . LEU A 1 97 ? -4.843 2.197 -11.346 1.00 91.06 97 LEU A CA 1
ATOM 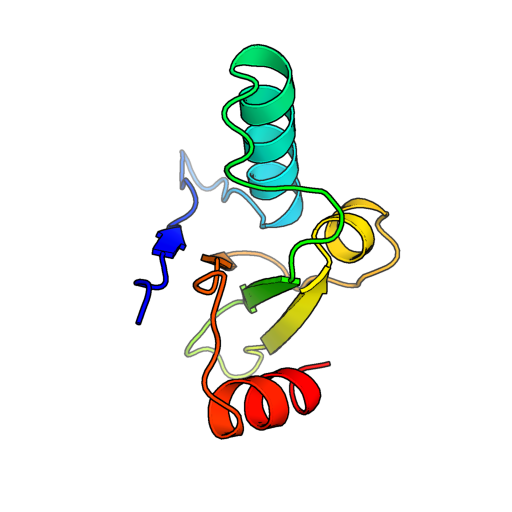767 C C . LEU A 1 97 ? -4.658 3.609 -10.769 1.00 91.06 97 LEU A C 1
ATOM 769 O O . LEU A 1 97 ? -3.527 4.031 -10.523 1.00 91.06 97 LEU A O 1
ATOM 773 N N . HIS A 1 98 ? -5.750 4.345 -10.543 1.00 78.25 98 HIS A N 1
ATOM 774 C CA . HIS A 1 98 ? -5.711 5.758 -10.141 1.00 78.25 98 HIS A CA 1
ATOM 775 C C . HIS A 1 98 ? -6.437 6.054 -8.836 1.00 78.25 98 HIS A C 1
ATOM 777 O O . HIS A 1 98 ? -7.502 5.457 -8.582 1.00 78.25 98 HIS A O 1
#

Secondary structure (DSSP, 8-state):
-PPPEEEEPPEETTEE--HHHHHHHHHHHHHHH---S--TTSEEEEEESTTSTT-EEEEEEHHHHHTS-S-PPSSPEEEEE--SS--HHHHHHHHT--

Radius of gyration: 13.48 Å; chains: 1; bounding box: 38×25×38 Å

Sequence (98 aa):
HGLHTIVYLDVKDGKFMDAREALTYLMKMEEKRKENVISREDVVVVGQRLGCDDEKVIAKTVKDVLEGNLDLSPPPHIIIIPARNLHYMEVEALKCLH

pLDDT: mean 94.65, std 4.8, range [63.12, 98.31]